Protein AF-A0A818WMP1-F1 (afdb_monomer)

Radius of gyration: 19.35 Å; Cα contacts (8 Å, |Δi|>4): 119; chains: 1; bounding box: 38×30×47 Å

Sequence (101 aa):
MYSPKVAQTEALALASREFVDSILEDRLPLTNGYDGLKIVKILEAAEKSIKERGSSATILCGITIEENAVVGAGSVVTKNVKANSVVAGNPAKEIKKNSSL

Nearest PDB structures (foldseek):
  6mfk-assembly1_A  TM=9.846E-01  e=7.703E-04  Elizabethkingia anophelis
  4egg-assembly1_A  TM=9.159E-01  e=3.487E-04  Staphylococcus aureus subsp. aureus COL
  3srt-assembly2_B  TM=9.394E-01  e=6.750E-04  Clostridioides difficile 630
  4dcl-assembly1_A  TM=9.170E-01  e=8.791E-04  Staphylococcus aureus
  7ojp-assembly7_U  TM=9.785E-01  e=2.728E-02  Pseudomonas paraeruginosa PA7

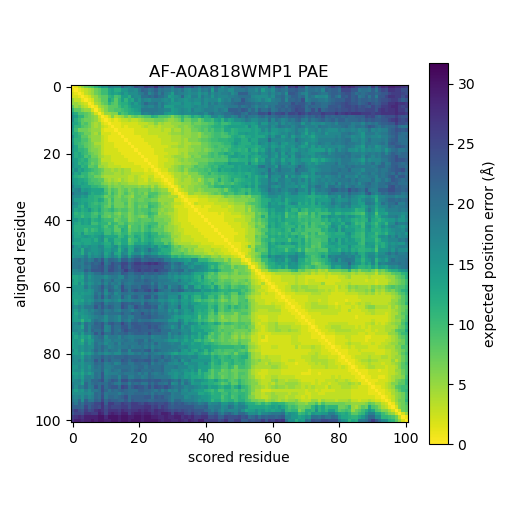Foldseek 3Di:
DDDPPDPVPPPVVVQVVQVVVCVVVVHDRPDDPVVVVVVVVVVVVVVVCVVPPAADEAEDPPEAEDACEAEDHPEDDPHHHDHQFYWYDVPIDTDDRNPDD

Secondary structure (DSSP, 8-state):
----------HHHHHHHHHHHHHHTT---S--HHHHHHHHHHHHHHHHHHHHT----EE-TT--B-TT-EEPTT-EE-S-B-TTEEEETTTTEEEEE----

Structure (mmCIF, N/CA/C/O backbone):
data_AF-A0A818WMP1-F1
#
_entry.id   AF-A0A818WMP1-F1
#
loop_
_atom_site.group_PDB
_atom_site.id
_atom_site.type_symbol
_atom_site.label_atom_id
_atom_site.label_alt_id
_atom_site.label_comp_id
_atom_site.label_asym_id
_atom_site.label_entity_id
_atom_site.label_seq_id
_atom_site.pdbx_PDB_ins_code
_atom_site.Cartn_x
_atom_site.Cartn_y
_atom_site.Cartn_z
_atom_site.occupancy
_atom_site.B_iso_or_equiv
_atom_site.auth_seq_id
_atom_site.auth_comp_id
_atom_site.auth_asym_id
_atom_site.auth_atom_id
_atom_site.pdbx_PDB_model_num
ATOM 1 N N . MET A 1 1 ? -8.984 18.297 -7.999 1.00 41.88 1 MET A N 1
ATOM 2 C CA . MET A 1 1 ? -8.467 17.714 -6.744 1.00 41.88 1 MET A CA 1
ATOM 3 C C . MET A 1 1 ? -9.673 17.345 -5.895 1.00 41.88 1 MET A C 1
ATOM 5 O O . MET A 1 1 ? -10.425 18.237 -5.526 1.00 41.88 1 MET A O 1
ATOM 9 N N . TYR A 1 2 ? -9.948 16.052 -5.713 1.00 55.16 2 TYR A N 1
ATOM 10 C CA . TYR A 1 2 ? -11.044 15.608 -4.850 1.00 55.16 2 TYR A CA 1
ATOM 11 C C . TYR A 1 2 ? -10.607 15.810 -3.399 1.00 55.16 2 TYR A C 1
ATOM 13 O O . TYR A 1 2 ? -9.619 15.221 -2.973 1.00 55.16 2 TYR A O 1
ATOM 21 N N . SER A 1 3 ? -11.301 16.687 -2.679 1.00 42.53 3 SER A N 1
ATOM 22 C CA . SER A 1 3 ? -11.111 16.865 -1.243 1.00 42.53 3 SER A CA 1
ATOM 23 C C . SER A 1 3 ? -12.266 16.150 -0.547 1.00 42.53 3 SER A C 1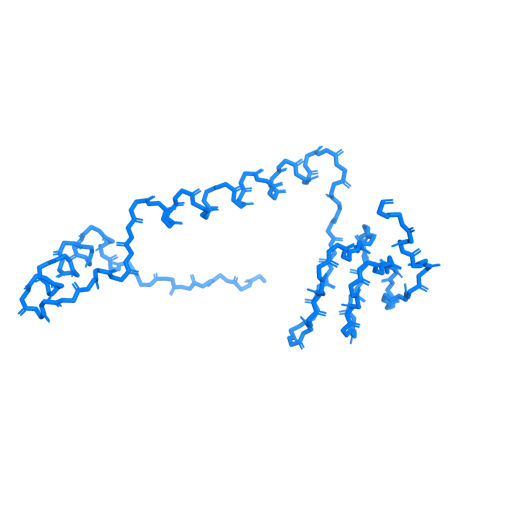
ATOM 25 O O . SER A 1 3 ? -13.404 16.622 -0.659 1.00 42.53 3 SER A O 1
ATOM 27 N N . PRO A 1 4 ? -12.033 14.984 0.083 1.00 55.22 4 PRO A N 1
ATOM 28 C CA . PRO A 1 4 ? -13.085 14.293 0.805 1.00 55.22 4 PRO A CA 1
ATOM 29 C C . PRO A 1 4 ? -13.585 15.210 1.921 1.00 55.22 4 PRO A C 1
ATOM 31 O O . PRO A 1 4 ? -12.832 15.610 2.809 1.00 55.22 4 PRO A O 1
ATOM 34 N N . LYS A 1 5 ? -14.868 15.569 1.860 1.00 66.12 5 LYS A N 1
ATOM 35 C CA . LYS A 1 5 ? -15.529 16.309 2.933 1.00 66.12 5 LYS A CA 1
ATOM 36 C C . LYS A 1 5 ? -15.760 15.341 4.086 1.00 66.12 5 LYS A C 1
ATOM 38 O O . LYS A 1 5 ? -16.761 14.633 4.114 1.00 66.12 5 LYS A O 1
ATOM 43 N N . VAL A 1 6 ? -14.795 15.272 4.995 1.00 66.31 6 VAL A N 1
ATOM 44 C CA . VAL A 1 6 ? -14.939 14.509 6.234 1.00 66.31 6 VAL A CA 1
ATOM 45 C C . VAL A 1 6 ? -15.929 15.265 7.111 1.00 66.31 6 VAL A C 1
ATOM 47 O O . VAL A 1 6 ? -15.760 16.463 7.345 1.00 66.31 6 VAL A O 1
ATOM 50 N N . ALA A 1 7 ? -16.989 14.594 7.560 1.00 62.09 7 ALA A N 1
ATOM 51 C CA . ALA A 1 7 ? -17.852 15.158 8.585 1.00 62.09 7 ALA A CA 1
ATOM 52 C C . ALA A 1 7 ? -16.974 15.488 9.802 1.00 62.09 7 ALA A C 1
ATOM 54 O O . ALA A 1 7 ? -16.233 14.625 10.269 1.00 62.09 7 ALA A O 1
ATOM 55 N N . GLN A 1 8 ? -17.032 16.721 10.313 1.00 60.41 8 GLN A N 1
ATOM 56 C CA . GLN A 1 8 ? -16.426 17.091 11.598 1.00 60.41 8 GLN A CA 1
ATOM 57 C C . GLN A 1 8 ? -17.207 16.440 12.754 1.00 60.41 8 GLN A C 1
ATOM 59 O O . GLN A 1 8 ? -17.705 17.100 13.656 1.00 60.41 8 GLN A O 1
ATOM 64 N N . THR A 1 9 ? -17.378 15.124 12.721 1.00 63.75 9 THR A N 1
ATOM 65 C CA . THR A 1 9 ? -17.680 14.366 13.928 1.00 63.75 9 THR A CA 1
ATOM 66 C C . THR A 1 9 ? -16.431 14.403 14.793 1.00 63.75 9 THR A C 1
ATOM 68 O O . THR A 1 9 ? -15.341 14.093 14.310 1.00 63.75 9 THR A O 1
ATOM 71 N N . GLU A 1 10 ? -16.572 14.817 16.050 1.00 79.50 10 GLU A N 1
ATOM 72 C CA . GLU A 1 10 ? -15.466 14.865 17.002 1.00 79.50 10 GLU A CA 1
ATOM 73 C C . GLU A 1 10 ? -14.806 13.484 17.095 1.00 79.50 10 GLU A C 1
ATOM 75 O O . GLU A 1 10 ? -15.379 12.539 17.639 1.00 79.50 10 GLU A O 1
ATOM 80 N N . ALA A 1 11 ? -13.596 13.356 16.542 1.00 75.62 11 ALA A N 1
ATOM 81 C CA . ALA A 1 11 ? -12.873 12.086 16.485 1.00 75.62 11 ALA A CA 1
ATOM 82 C C . ALA A 1 11 ? -12.691 11.468 17.880 1.00 75.62 11 ALA A C 1
ATOM 84 O O . ALA A 1 11 ? -12.750 10.250 18.035 1.00 75.62 11 ALA A O 1
ATOM 85 N N . LEU A 1 12 ? -12.536 12.319 18.900 1.00 80.00 12 LEU A N 1
ATOM 86 C CA . LEU A 1 12 ? -12.446 11.894 20.290 1.00 80.00 12 LEU A CA 1
ATOM 87 C C . LEU A 1 12 ? -13.761 11.279 20.785 1.00 80.00 12 LEU A C 1
ATOM 89 O O . LEU A 1 12 ? -13.735 10.199 21.361 1.00 80.00 12 LEU A O 1
ATOM 93 N N . ALA A 1 13 ? -14.905 11.912 20.511 1.00 83.06 13 ALA A N 1
ATOM 94 C CA . ALA A 1 13 ? -16.209 11.396 20.920 1.00 83.06 13 ALA A CA 1
ATOM 95 C C . ALA A 1 13 ? -16.539 10.059 20.236 1.00 83.06 13 ALA A C 1
ATOM 97 O O . ALA A 1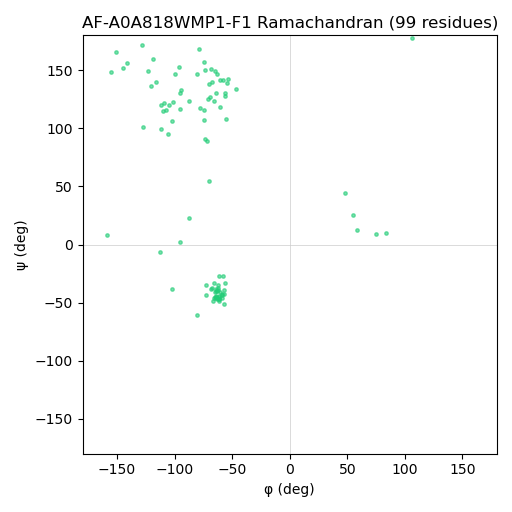 13 ? -17.090 9.161 20.872 1.00 83.06 13 ALA A O 1
ATOM 98 N N . LEU A 1 14 ? -16.169 9.907 18.959 1.00 84.56 14 LEU A N 1
ATOM 99 C CA . LEU A 1 14 ? -16.329 8.651 18.225 1.00 84.56 14 LEU A CA 1
ATOM 100 C C . LEU A 1 14 ? -15.4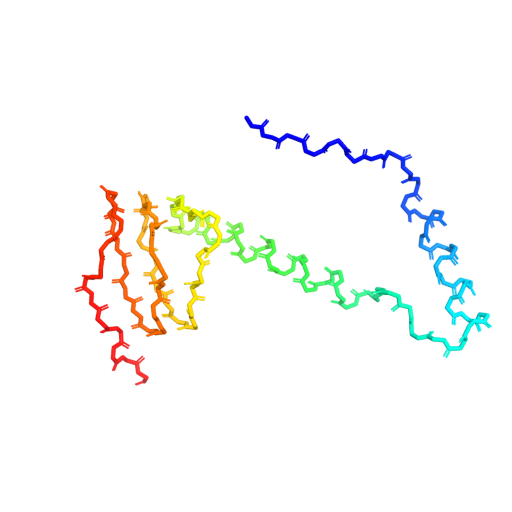65 7.539 18.834 1.00 84.56 14 LEU A C 1
ATOM 102 O O . LEU A 1 14 ? -15.965 6.446 19.075 1.00 84.56 14 LEU A O 1
ATOM 106 N N . ALA A 1 15 ? -14.195 7.831 19.129 1.00 82.62 15 ALA A N 1
ATOM 107 C CA . ALA A 1 15 ? -13.282 6.873 19.745 1.00 82.62 15 ALA A CA 1
ATOM 108 C C . ALA A 1 15 ? -13.726 6.476 21.162 1.00 82.62 15 ALA A C 1
ATOM 110 O O . ALA A 1 15 ? -13.676 5.301 21.515 1.00 82.62 15 ALA A O 1
ATOM 111 N N . SER A 1 16 ? -14.200 7.434 21.966 1.00 85.38 16 SER A N 1
ATOM 112 C CA . SER A 1 16 ? -14.738 7.157 23.302 1.00 85.38 16 SER A CA 1
ATOM 113 C C . SER A 1 16 ? -15.997 6.296 23.248 1.00 85.38 16 SER A C 1
ATOM 115 O O . SER A 1 16 ? -16.148 5.399 24.072 1.00 85.38 16 SER A O 1
ATOM 117 N N . ARG A 1 17 ? -16.886 6.538 22.277 1.00 87.31 17 ARG A N 1
ATOM 118 C CA . ARG A 1 17 ? -18.084 5.715 22.079 1.00 87.31 17 ARG A CA 1
ATOM 119 C C . ARG A 1 17 ? -17.722 4.303 21.628 1.00 87.31 17 ARG A C 1
ATOM 121 O O . ARG A 1 17 ? -18.154 3.351 22.258 1.00 87.31 17 ARG A O 1
ATOM 128 N N . GLU A 1 18 ? -16.858 4.184 20.626 1.00 88.81 18 GLU A N 1
ATOM 129 C CA . GLU A 1 18 ? -16.368 2.899 20.121 1.00 88.81 18 GLU A CA 1
ATOM 130 C C . GLU A 1 18 ? -15.707 2.056 21.220 1.00 88.81 18 GLU A C 1
ATOM 132 O O . GLU A 1 18 ? -15.905 0.846 21.286 1.00 88.81 18 GLU A O 1
ATOM 137 N N . PHE A 1 19 ? -14.957 2.695 22.120 1.00 85.19 19 PHE A N 1
ATOM 138 C CA . PHE A 1 19 ? -14.376 2.019 23.273 1.00 85.19 19 PHE A CA 1
ATOM 139 C C . PHE A 1 19 ? -15.452 1.436 24.199 1.00 85.19 19 PHE A C 1
ATOM 141 O O . PHE A 1 19 ? -15.377 0.261 24.552 1.00 85.19 19 PHE A O 1
ATOM 148 N N . VAL A 1 20 ? -16.467 2.227 24.557 1.00 89.62 20 VAL A N 1
ATOM 149 C CA . VAL A 1 20 ? -17.577 1.769 25.408 1.00 89.62 20 VAL A CA 1
ATOM 150 C C . VAL A 1 20 ? -18.365 0.647 24.732 1.00 89.62 20 VAL A C 1
ATOM 152 O O . VAL A 1 20 ? -18.595 -0.385 25.358 1.00 89.62 20 VAL A O 1
ATOM 155 N N . ASP A 1 21 ? -18.716 0.812 23.458 1.00 92.75 21 ASP A N 1
ATOM 156 C CA . ASP A 1 21 ? -19.475 -0.180 22.693 1.00 92.75 21 ASP A CA 1
ATOM 157 C C . ASP A 1 21 ? -18.704 -1.506 22.600 1.00 92.75 21 ASP A C 1
ATOM 159 O O . ASP A 1 21 ? -19.275 -2.573 22.811 1.00 92.75 21 ASP A O 1
ATOM 163 N N . SER A 1 22 ? -17.381 -1.447 22.391 1.00 90.31 22 SER A N 1
ATOM 164 C CA . SER A 1 22 ? -16.537 -2.647 22.340 1.00 90.31 22 SER A CA 1
ATOM 165 C C . SER A 1 22 ? -16.529 -3.443 23.653 1.00 90.31 22 SER A C 1
ATOM 167 O O . SER A 1 22 ? -16.519 -4.672 23.623 1.00 90.31 22 SER A O 1
ATOM 169 N N . ILE A 1 23 ? -16.606 -2.755 24.800 1.00 90.88 23 ILE A N 1
ATOM 170 C CA . ILE A 1 23 ? -16.683 -3.384 26.128 1.00 90.88 23 ILE A CA 1
ATOM 171 C C . ILE A 1 23 ? -18.062 -4.005 26.350 1.00 90.88 23 ILE A C 1
ATOM 173 O O . ILE A 1 23 ? -18.159 -5.112 26.873 1.00 90.88 23 ILE A O 1
ATOM 177 N N . LEU A 1 24 ? -19.128 -3.292 25.975 1.00 94.19 24 LEU A N 1
ATOM 178 C CA . LEU A 1 24 ? -20.502 -3.766 26.149 1.00 94.19 24 LEU A CA 1
ATOM 179 C C . LEU A 1 24 ? -20.809 -4.995 25.286 1.00 94.19 24 LEU A C 1
ATOM 181 O O . LEU A 1 24 ? -21.590 -5.850 25.697 1.00 94.19 24 LEU A O 1
ATOM 185 N N . GLU A 1 25 ? -20.197 -5.080 24.107 1.00 94.69 25 GLU A N 1
ATOM 186 C CA . GLU A 1 25 ? -20.414 -6.154 23.135 1.00 94.69 25 GLU A CA 1
ATOM 187 C C . GLU A 1 25 ? -19.383 -7.293 23.233 1.00 94.69 25 GLU A C 1
ATOM 189 O O . GLU A 1 25 ? -19.444 -8.223 22.432 1.00 94.69 25 GLU A O 1
ATOM 194 N N . ASP A 1 26 ? -18.445 -7.227 24.187 1.00 91.00 26 ASP A N 1
ATOM 195 C CA . ASP A 1 26 ? -17.326 -8.173 24.345 1.00 91.00 26 ASP A CA 1
ATOM 196 C C . ASP A 1 26 ? -16.590 -8.445 23.018 1.00 91.00 26 ASP A C 1
ATOM 198 O O . ASP A 1 26 ? -16.294 -9.579 22.631 1.00 91.00 26 ASP A O 1
ATOM 202 N N . ARG A 1 27 ? -16.324 -7.367 22.270 1.00 90.00 27 ARG A N 1
ATOM 203 C CA . ARG A 1 27 ? -15.625 -7.407 20.983 1.00 90.00 27 ARG A CA 1
ATOM 204 C C . ARG A 1 27 ? -14.332 -6.614 21.038 1.00 90.00 27 ARG A C 1
ATOM 206 O O . ARG A 1 27 ? -14.153 -5.697 21.833 1.00 90.00 27 ARG A O 1
ATOM 213 N N . LEU A 1 28 ? -13.431 -6.921 20.113 1.00 85.06 28 LEU A N 1
ATOM 214 C CA . LEU A 1 28 ? -12.241 -6.102 19.924 1.00 85.06 28 LEU A CA 1
ATOM 215 C C . LEU A 1 28 ? -12.636 -4.717 19.367 1.00 85.06 28 LEU A C 1
ATOM 217 O O . LEU A 1 28 ? -13.513 -4.635 18.496 1.00 85.06 28 LEU A O 1
ATOM 221 N N . PRO A 1 29 ? -12.000 -3.631 19.845 1.00 82.62 29 PR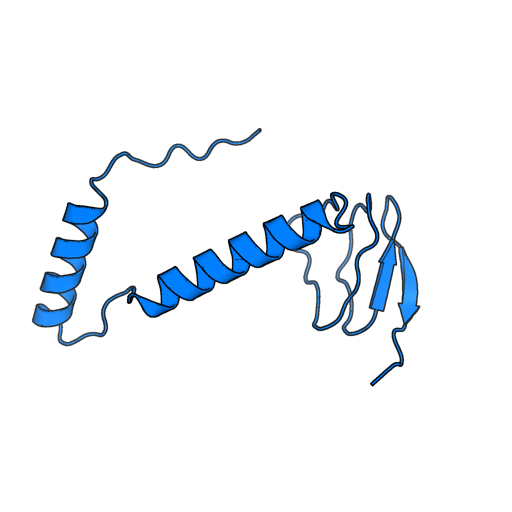O A N 1
ATOM 222 C CA . PRO A 1 29 ? -12.231 -2.296 19.310 1.00 82.62 29 PRO A CA 1
ATOM 223 C C . PRO A 1 29 ? -11.799 -2.231 17.843 1.00 82.62 29 PRO A C 1
ATOM 225 O O . PRO A 1 29 ? -10.820 -2.867 17.445 1.00 82.62 29 PRO A O 1
ATOM 228 N N . LEU A 1 30 ? -12.504 -1.425 17.045 1.00 80.06 30 LEU A N 1
ATOM 229 C CA . LEU A 1 30 ? -12.239 -1.267 15.608 1.00 80.06 30 LEU A CA 1
ATOM 230 C C . LEU A 1 30 ? -10.809 -0.803 15.294 1.00 80.06 30 LEU A C 1
ATOM 232 O O . LEU A 1 30 ? -10.301 -1.065 14.206 1.00 80.06 30 LEU A O 1
ATOM 236 N N . THR A 1 31 ? -10.169 -0.082 16.213 1.00 76.81 31 THR A N 1
ATOM 237 C CA . THR A 1 31 ? -8.809 0.431 16.044 1.00 76.81 31 THR A CA 1
ATOM 238 C C . THR A 1 31 ? -8.058 0.421 17.369 1.00 76.81 31 THR A C 1
ATOM 240 O O . THR A 1 31 ? -8.648 0.554 18.442 1.00 76.81 31 THR A O 1
ATOM 243 N N . ASN A 1 32 ? -6.738 0.286 17.302 1.00 79.94 32 ASN A N 1
ATOM 244 C CA . ASN A 1 32 ? -5.837 0.402 18.443 1.00 79.94 32 ASN A CA 1
ATOM 245 C C . ASN A 1 32 ? -4.702 1.394 18.123 1.00 79.94 32 ASN A C 1
ATOM 247 O O . ASN A 1 32 ? -4.520 1.833 16.985 1.00 79.94 32 ASN A O 1
ATOM 251 N N . GLY A 1 33 ? -3.892 1.737 19.128 1.00 75.19 33 GLY A N 1
ATOM 252 C CA . GLY A 1 33 ? -2.760 2.651 18.936 1.00 75.19 33 GLY A CA 1
ATOM 253 C C . GLY A 1 33 ? -1.702 2.147 17.939 1.00 75.19 33 GLY A C 1
ATOM 254 O O . GLY A 1 33 ? -1.032 2.955 17.293 1.00 75.19 33 GLY A O 1
ATOM 255 N N . TYR A 1 34 ? -1.562 0.828 17.764 1.00 79.69 34 TYR A N 1
ATOM 256 C CA . TYR A 1 34 ? -0.599 0.238 16.829 1.00 79.69 34 TYR A CA 1
ATOM 257 C C . TYR A 1 34 ? -1.016 0.417 15.369 1.00 79.69 34 TYR A C 1
ATOM 259 O O . TYR A 1 34 ? -0.151 0.626 14.518 1.00 79.69 34 TYR A O 1
ATOM 267 N N . ASP A 1 35 ? -2.311 0.370 15.064 1.00 80.88 35 ASP A N 1
ATOM 268 C CA . ASP A 1 35 ? -2.809 0.579 13.704 1.00 80.88 35 ASP A CA 1
ATOM 269 C C . ASP A 1 35 ? -2.610 2.031 13.257 1.00 80.88 35 ASP A C 1
ATOM 271 O O . ASP A 1 35 ? -2.152 2.275 12.138 1.00 80.88 35 ASP A O 1
ATOM 275 N N . GLY A 1 36 ? -2.795 2.992 14.169 1.00 78.69 36 GLY A N 1
ATOM 276 C CA . GLY A 1 36 ? -2.406 4.387 13.941 1.00 78.69 36 GLY A CA 1
ATOM 277 C C . GLY A 1 36 ? -0.909 4.538 13.643 1.00 78.69 36 GLY A C 1
ATOM 278 O O . GLY A 1 36 ? -0.530 5.188 12.669 1.00 78.69 36 GLY A O 1
ATOM 279 N N . LEU A 1 37 ? -0.045 3.874 14.419 1.00 80.06 37 LEU A N 1
ATOM 280 C CA . LEU A 1 37 ? 1.405 3.903 14.199 1.00 80.06 37 LEU A CA 1
ATOM 281 C C . LEU A 1 37 ? 1.810 3.314 12.836 1.00 80.06 37 LEU A C 1
ATOM 283 O O . LEU A 1 37 ? 2.729 3.832 12.203 1.00 80.06 37 LEU A O 1
ATOM 287 N N . LYS A 1 38 ? 1.141 2.252 12.363 1.00 79.06 38 LYS A N 1
ATOM 288 C CA . LYS A 1 38 ? 1.385 1.691 11.020 1.00 79.06 38 LYS A CA 1
ATOM 289 C C . LYS A 1 38 ? 1.081 2.718 9.932 1.00 79.06 38 LYS A C 1
ATOM 291 O O . LYS A 1 38 ? 1.894 2.884 9.028 1.00 79.06 38 LYS A O 1
ATOM 296 N N . ILE A 1 39 ? -0.043 3.427 10.040 1.00 83.50 39 ILE A N 1
ATOM 297 C CA . ILE A 1 39 ? -0.415 4.475 9.080 1.00 83.50 39 ILE A CA 1
ATOM 298 C C . ILE A 1 39 ? 0.629 5.593 9.082 1.00 83.50 39 ILE A C 1
ATOM 300 O O . ILE A 1 39 ? 1.108 5.973 8.018 1.00 83.50 39 ILE A O 1
ATOM 304 N N . VAL A 1 40 ? 1.040 6.073 10.260 1.00 84.31 40 VAL A N 1
ATOM 305 C CA . VAL A 1 40 ? 2.070 7.120 10.371 1.00 84.31 40 VAL A CA 1
ATOM 306 C C . VAL A 1 40 ? 3.386 6.674 9.730 1.00 84.31 40 VAL A C 1
ATOM 308 O O . VAL A 1 40 ? 3.962 7.428 8.954 1.00 84.31 40 VAL A O 1
ATOM 311 N N . LYS A 1 41 ? 3.822 5.430 9.964 1.00 81.88 41 LYS A N 1
ATOM 312 C CA . LYS A 1 41 ? 5.027 4.868 9.329 1.00 81.88 41 LYS A CA 1
ATOM 313 C C . LYS A 1 41 ? 4.916 4.789 7.807 1.00 81.88 41 LYS A C 1
ATOM 315 O O . LYS A 1 41 ? 5.895 5.049 7.115 1.00 81.88 41 LYS A O 1
ATOM 320 N N . ILE A 1 42 ? 3.746 4.430 7.277 1.00 85.56 42 ILE A N 1
ATOM 321 C CA . ILE A 1 42 ? 3.499 4.408 5.827 1.00 85.56 42 ILE A CA 1
ATOM 322 C C . ILE A 1 42 ? 3.595 5.825 5.254 1.00 85.56 42 ILE A C 1
ATOM 324 O O . ILE A 1 42 ? 4.229 6.020 4.219 1.00 85.56 42 ILE A O 1
ATOM 328 N N . LEU A 1 43 ? 3.002 6.813 5.928 1.00 84.38 43 LEU A N 1
ATOM 329 C CA . LEU A 1 43 ? 3.059 8.215 5.510 1.00 84.38 43 LEU A CA 1
ATOM 330 C C . LEU A 1 43 ? 4.493 8.761 5.553 1.00 84.38 43 LEU A C 1
ATOM 332 O O . LEU A 1 43 ? 4.935 9.369 4.583 1.00 84.38 43 LEU A O 1
ATOM 336 N N . GLU A 1 44 ? 5.238 8.481 6.623 1.00 83.38 44 GLU A N 1
ATOM 337 C CA . GLU A 1 44 ? 6.650 8.856 6.760 1.00 83.38 44 GLU A CA 1
ATOM 338 C C . GLU A 1 44 ? 7.513 8.203 5.670 1.00 83.38 44 GLU A C 1
ATOM 340 O O . GLU A 1 44 ? 8.339 8.863 5.038 1.00 83.38 44 GLU A O 1
ATOM 345 N N . ALA A 1 45 ? 7.297 6.913 5.390 1.00 79.69 45 ALA A N 1
ATOM 346 C CA . ALA A 1 45 ? 7.993 6.208 4.319 1.00 79.69 45 ALA A CA 1
ATOM 347 C C . ALA A 1 45 ? 7.667 6.794 2.935 1.00 79.69 45 ALA A C 1
ATOM 349 O O . ALA A 1 45 ? 8.564 6.934 2.099 1.00 79.69 45 ALA A O 1
ATOM 350 N N . ALA A 1 46 ? 6.408 7.172 2.694 1.00 78.50 46 ALA A N 1
ATOM 351 C CA . ALA A 1 46 ? 5.988 7.824 1.458 1.00 78.50 46 ALA A CA 1
ATOM 352 C C . ALA A 1 46 ? 6.639 9.208 1.299 1.00 78.50 46 ALA A C 1
ATOM 354 O O . ALA A 1 46 ? 7.178 9.514 0.235 1.00 78.50 46 ALA A O 1
ATOM 355 N N . GLU A 1 47 ? 6.659 10.019 2.358 1.00 77.75 47 GLU A N 1
ATOM 356 C CA . GLU A 1 47 ? 7.320 11.328 2.362 1.00 77.75 47 GLU A CA 1
ATOM 357 C C . GLU A 1 47 ? 8.827 11.195 2.111 1.00 77.75 47 GLU A C 1
ATOM 359 O O . GLU A 1 47 ? 9.388 11.880 1.250 1.00 77.75 47 GLU A O 1
ATOM 364 N N . LYS A 1 48 ? 9.483 10.262 2.808 1.00 77.81 48 LYS A N 1
ATOM 365 C CA . LYS A 1 48 ? 10.904 9.966 2.616 1.00 77.81 48 LYS A CA 1
ATOM 366 C C . LYS A 1 48 ? 11.199 9.530 1.183 1.00 77.81 48 LYS A C 1
ATOM 368 O O . LYS A 1 48 ? 12.172 10.002 0.596 1.00 77.81 48 LYS A O 1
ATOM 373 N N . SER A 1 49 ? 10.341 8.687 0.602 1.00 75.62 49 SER A N 1
ATOM 374 C CA . SER A 1 49 ? 10.456 8.274 -0.797 1.00 75.62 49 SER A CA 1
ATOM 375 C C . SER A 1 49 ? 10.443 9.488 -1.723 1.00 75.62 49 SER A C 1
ATOM 377 O O . SER A 1 49 ? 11.384 9.653 -2.499 1.00 75.62 49 SER A O 1
ATOM 379 N N . ILE A 1 50 ? 9.455 10.381 -1.581 1.00 77.25 50 ILE A N 1
ATOM 380 C CA . ILE A 1 50 ? 9.340 11.617 -2.376 1.00 77.25 50 ILE A CA 1
ATOM 381 C C . ILE A 1 50 ? 10.592 12.493 -2.231 1.00 77.25 50 ILE A C 1
ATOM 383 O O . ILE A 1 50 ? 11.099 13.016 -3.222 1.00 77.25 50 ILE A O 1
ATOM 387 N N . LYS A 1 51 ? 11.116 12.634 -1.007 1.00 71.88 51 LYS A N 1
ATOM 388 C CA . LYS A 1 51 ? 12.285 13.472 -0.711 1.00 71.88 51 LYS A CA 1
ATOM 389 C C . LYS A 1 51 ? 13.583 12.939 -1.317 1.00 71.88 51 LYS A C 1
ATOM 391 O O . LYS A 1 51 ? 14.429 13.731 -1.720 1.00 71.88 51 LYS A O 1
ATOM 396 N N . GLU A 1 52 ? 13.767 11.621 -1.346 1.00 72.00 52 GLU A N 1
ATOM 397 C CA . GLU A 1 52 ? 15.013 11.018 -1.817 1.00 72.00 52 GLU A CA 1
ATOM 398 C C . GLU A 1 52 ? 15.070 10.953 -3.348 1.00 72.00 52 GLU A C 1
ATOM 400 O O . GLU A 1 52 ? 15.975 11.548 -3.931 1.00 72.00 52 GLU A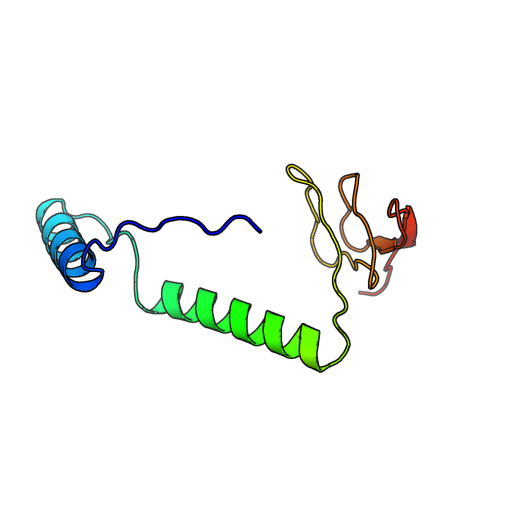 O 1
ATOM 405 N N . ARG A 1 53 ? 14.138 10.240 -4.005 1.00 61.31 53 ARG A N 1
ATOM 406 C CA . ARG A 1 53 ? 14.080 10.062 -5.482 1.00 61.31 53 ARG A CA 1
ATOM 407 C C . ARG A 1 53 ? 12.695 9.656 -6.021 1.00 61.31 53 ARG A C 1
ATOM 409 O O . ARG A 1 53 ? 12.567 9.297 -7.191 1.00 61.31 53 ARG A O 1
ATOM 416 N N . GLY A 1 54 ? 11.665 9.656 -5.184 1.00 60.66 54 GLY A N 1
ATOM 417 C CA . GLY A 1 54 ? 10.308 9.258 -5.535 1.00 60.66 54 GLY A CA 1
ATOM 418 C C . GLY A 1 54 ? 9.648 10.342 -6.375 1.00 60.66 54 GLY A C 1
ATOM 419 O O . GLY A 1 54 ? 9.303 11.406 -5.874 1.00 60.66 54 GLY A O 1
ATOM 420 N N . SER A 1 55 ? 9.475 10.090 -7.668 1.00 67.44 55 SER A N 1
ATOM 421 C CA . SER A 1 55 ? 8.667 10.957 -8.526 1.00 67.44 55 SER A CA 1
ATOM 422 C C . SER A 1 55 ? 7.253 10.401 -8.647 1.00 67.44 55 SER A C 1
ATOM 424 O O . SER A 1 55 ? 7.049 9.191 -8.552 1.00 67.44 55 SER A O 1
ATOM 426 N N . SER A 1 56 ? 6.280 11.280 -8.885 1.00 74.06 56 SER A N 1
ATOM 427 C CA . SER A 1 56 ? 4.868 10.903 -8.990 1.00 74.06 56 SER A CA 1
ATOM 428 C C . SER A 1 56 ? 4.656 9.831 -10.063 1.00 74.06 56 SER A C 1
ATOM 430 O O . SER A 1 56 ? 5.116 9.987 -11.192 1.00 74.06 56 SER A O 1
ATOM 432 N N . ALA A 1 57 ? 3.949 8.757 -9.724 1.00 77.44 57 ALA A N 1
ATOM 433 C CA . ALA A 1 57 ? 3.420 7.787 -10.673 1.00 77.44 57 ALA A CA 1
ATOM 434 C C . ALA A 1 57 ? 1.899 7.745 -10.510 1.00 77.44 57 ALA A C 1
ATOM 436 O O . ALA A 1 57 ? 1.378 7.752 -9.396 1.00 77.44 57 ALA A O 1
ATOM 437 N N . THR A 1 58 ? 1.176 7.729 -11.624 1.00 83.62 58 THR A N 1
ATOM 438 C CA . THR A 1 58 ? -0.286 7.651 -11.630 1.00 83.62 58 THR A CA 1
ATOM 439 C C . THR A 1 58 ? -0.699 6.199 -11.804 1.00 83.62 58 THR A C 1
ATOM 441 O O . THR A 1 58 ? -0.421 5.594 -12.837 1.00 83.62 58 THR A O 1
ATOM 444 N N . ILE A 1 59 ? -1.379 5.639 -10.807 1.00 86.19 59 ILE A N 1
ATOM 445 C CA . ILE A 1 59 ? -1.951 4.292 -10.868 1.00 86.19 59 ILE A CA 1
ATOM 446 C C . ILE A 1 59 ? -3.461 4.444 -11.048 1.00 86.19 59 ILE A C 1
ATOM 448 O O . ILE A 1 59 ? -4.119 5.084 -10.229 1.00 86.19 59 ILE A O 1
ATOM 452 N N . LEU A 1 60 ? -4.010 3.903 -12.138 1.00 86.31 60 LEU A N 1
ATOM 453 C CA . LEU A 1 60 ? -5.457 3.913 -12.368 1.00 86.31 60 LEU A CA 1
ATOM 454 C C . LEU A 1 60 ? -6.188 3.006 -11.364 1.00 86.31 60 LEU A C 1
ATOM 456 O O . LEU A 1 60 ? -5.645 2.012 -10.881 1.00 86.31 60 LEU A O 1
ATOM 460 N N . CYS A 1 61 ? -7.438 3.353 -11.050 1.00 84.75 61 CYS A N 1
ATOM 461 C CA . CYS A 1 61 ? -8.265 2.590 -10.116 1.00 84.75 61 CYS A CA 1
ATOM 462 C C . CYS A 1 61 ? -8.482 1.145 -10.598 1.00 84.75 61 CYS A C 1
ATOM 464 O O . CYS A 1 61 ? -8.700 0.908 -11.784 1.00 84.75 61 CYS A O 1
ATOM 466 N N . GLY A 1 62 ? -8.475 0.192 -9.660 1.00 86.62 62 GLY A N 1
ATOM 467 C CA . GLY A 1 62 ? -8.703 -1.230 -9.948 1.00 86.62 62 GLY A CA 1
ATOM 468 C C . GLY A 1 62 ? -7.465 -1.993 -10.425 1.00 86.62 62 GLY A C 1
ATOM 469 O O . GLY A 1 62 ? -7.592 -3.137 -10.853 1.00 86.62 62 GLY A O 1
ATOM 470 N N . ILE A 1 63 ? -6.282 -1.377 -10.351 1.00 89.56 63 ILE A N 1
ATOM 471 C CA . ILE A 1 63 ? -5.013 -2.013 -10.704 1.00 89.56 63 ILE A CA 1
ATOM 472 C C . ILE A 1 63 ? -4.344 -2.593 -9.462 1.00 89.56 63 ILE A C 1
ATOM 474 O O . ILE A 1 63 ? -4.189 -1.915 -8.448 1.00 89.56 63 ILE A O 1
ATOM 478 N N . T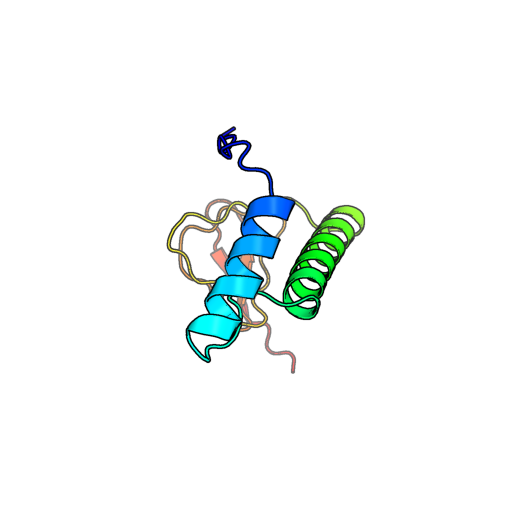HR A 1 64 ? -3.891 -3.837 -9.577 1.00 89.38 64 THR A N 1
ATOM 479 C CA . THR A 1 64 ? -3.080 -4.509 -8.560 1.00 89.38 64 THR A CA 1
ATOM 480 C C . THR A 1 64 ? -1.597 -4.368 -8.893 1.00 89.38 64 THR A C 1
ATOM 482 O O . THR A 1 64 ? -1.178 -4.642 -10.022 1.00 89.38 64 THR A O 1
ATOM 485 N N . ILE A 1 65 ? -0.809 -3.951 -7.901 1.00 88.31 65 ILE A N 1
ATOM 486 C CA . ILE A 1 65 ? 0.654 -3.989 -7.928 1.00 88.31 65 ILE A CA 1
ATOM 487 C C . ILE A 1 65 ? 1.082 -5.061 -6.935 1.00 88.31 65 ILE A C 1
ATOM 489 O O . ILE A 1 65 ? 0.810 -4.947 -5.742 1.00 88.31 65 ILE A O 1
ATOM 493 N N . GLU A 1 66 ? 1.690 -6.124 -7.445 1.00 88.69 66 GLU A N 1
ATOM 494 C CA . GLU A 1 66 ? 2.181 -7.230 -6.627 1.00 88.69 66 GLU A CA 1
ATOM 495 C C . GLU A 1 66 ? 3.529 -6.895 -5.953 1.00 88.69 66 GLU A C 1
ATOM 497 O O . GLU A 1 66 ? 4.189 -5.904 -6.273 1.00 88.69 66 GLU A O 1
ATOM 502 N N . GLU A 1 67 ? 3.940 -7.736 -5.001 1.00 87.25 67 GLU A N 1
ATOM 503 C CA . GLU A 1 67 ? 5.126 -7.536 -4.157 1.00 87.25 67 GLU A CA 1
ATOM 504 C C . GLU A 1 67 ? 6.411 -7.284 -4.973 1.00 87.25 67 GLU A C 1
ATOM 506 O O . GLU A 1 67 ? 6.644 -7.898 -6.020 1.00 87.25 67 GLU A O 1
ATOM 511 N N . ASN A 1 68 ? 7.276 -6.392 -4.477 1.00 83.94 68 ASN A N 1
ATOM 512 C CA . ASN A 1 68 ? 8.571 -6.032 -5.078 1.00 83.94 68 ASN A CA 1
ATOM 513 C C . ASN A 1 68 ? 8.508 -5.478 -6.515 1.00 83.94 68 ASN A C 1
ATOM 515 O O . ASN A 1 68 ? 9.539 -5.384 -7.189 1.00 83.94 68 ASN A O 1
ATOM 519 N N . ALA A 1 69 ? 7.325 -5.123 -7.017 1.00 85.19 69 ALA A N 1
ATOM 520 C CA . ALA A 1 69 ? 7.208 -4.426 -8.286 1.00 85.19 69 ALA A CA 1
ATOM 521 C C . ALA A 1 69 ? 7.734 -2.986 -8.170 1.00 85.19 69 ALA A C 1
ATOM 523 O O . ALA A 1 69 ? 7.460 -2.274 -7.204 1.00 85.19 69 ALA A O 1
ATOM 524 N N . VAL A 1 70 ? 8.471 -2.540 -9.186 1.00 85.69 70 VAL A N 1
ATOM 525 C CA . VAL A 1 70 ? 9.045 -1.192 -9.251 1.00 85.69 70 VAL A CA 1
ATOM 526 C C . VAL A 1 70 ? 8.344 -0.405 -10.350 1.00 85.69 70 VAL A C 1
ATOM 528 O O . VAL A 1 70 ? 8.393 -0.776 -11.523 1.00 85.69 70 VAL A O 1
ATOM 531 N N . VAL A 1 71 ? 7.718 0.711 -9.980 1.00 86.44 71 VAL A N 1
ATOM 532 C CA . VAL A 1 71 ? 7.107 1.651 -10.927 1.00 86.44 71 VAL A CA 1
ATOM 533 C C . VAL A 1 71 ? 8.038 2.843 -11.110 1.00 86.44 71 VAL A C 1
ATOM 535 O O . VAL A 1 71 ? 8.397 3.519 -10.149 1.00 86.44 71 VAL A O 1
ATOM 538 N N . GLY A 1 72 ? 8.442 3.104 -12.350 1.00 83.75 72 GLY A N 1
ATOM 539 C CA . GLY A 1 72 ? 9.296 4.237 -12.676 1.00 83.75 72 GLY A CA 1
ATOM 540 C C . GLY A 1 72 ? 8.608 5.579 -12.418 1.00 83.75 72 GLY A C 1
ATOM 541 O O . GLY A 1 72 ? 7.394 5.726 -12.585 1.00 83.75 72 GLY A O 1
ATOM 542 N N . ALA A 1 73 ? 9.412 6.580 -12.077 1.00 84.06 73 ALA A N 1
ATOM 543 C CA . ALA A 1 73 ? 9.018 7.981 -11.987 1.00 84.06 73 ALA A CA 1
ATOM 544 C C . ALA A 1 73 ? 8.199 8.450 -13.211 1.00 84.06 73 ALA A C 1
ATOM 546 O O . ALA A 1 73 ? 8.581 8.180 -14.349 1.00 84.06 73 ALA A O 1
ATOM 547 N N . GLY A 1 74 ? 7.088 9.161 -12.994 1.00 82.06 74 GLY A N 1
ATOM 548 C CA . GLY A 1 74 ? 6.262 9.741 -14.063 1.00 82.06 74 GLY A CA 1
ATOM 549 C C . GLY A 1 74 ? 5.390 8.744 -14.834 1.00 82.06 74 GLY A C 1
ATOM 550 O O . GLY A 1 74 ? 4.818 9.100 -15.864 1.00 82.06 74 GLY A O 1
ATOM 551 N N . SER A 1 75 ? 5.297 7.491 -14.383 1.00 87.56 75 SER A N 1
ATOM 552 C CA . SER A 1 75 ? 4.589 6.445 -15.128 1.00 87.56 75 SER A CA 1
ATOM 553 C C . SER A 1 75 ? 3.078 6.503 -14.933 1.00 87.56 75 SER A C 1
ATOM 555 O O . SER A 1 75 ? 2.601 6.822 -13.846 1.00 87.56 75 SER A O 1
ATOM 557 N N . VAL A 1 76 ? 2.322 6.132 -15.969 1.00 89.50 76 VAL A N 1
ATOM 558 C CA . VAL A 1 76 ? 0.861 5.971 -15.908 1.00 89.50 76 VAL A CA 1
ATOM 559 C C . VAL A 1 76 ? 0.526 4.493 -16.049 1.00 89.50 76 VAL A C 1
ATOM 561 O O . VAL A 1 76 ? 0.536 3.931 -17.148 1.00 89.50 76 VAL A O 1
ATOM 564 N N . VAL A 1 77 ? 0.265 3.842 -14.920 1.00 89.75 77 VAL A N 1
ATOM 565 C CA . VAL A 1 77 ? -0.029 2.412 -14.855 1.00 89.75 77 VAL A CA 1
ATOM 566 C C . VAL A 1 77 ? -1.474 2.187 -15.285 1.00 89.75 77 VAL A C 1
ATOM 568 O O . VAL A 1 77 ? -2.402 2.681 -14.652 1.00 89.75 77 VAL A O 1
ATOM 571 N N . THR A 1 78 ? -1.644 1.450 -16.386 1.00 90.75 78 THR A N 1
ATOM 572 C CA . THR A 1 78 ? -2.945 1.130 -17.010 1.00 90.75 78 THR A CA 1
ATOM 573 C C . THR A 1 78 ? -3.313 -0.353 -16.920 1.00 90.75 78 THR A C 1
ATOM 575 O O . THR A 1 78 ? -4.417 -0.729 -17.305 1.00 90.75 78 THR A O 1
ATOM 578 N N . LYS A 1 79 ? -2.405 -1.210 -16.434 1.00 88.94 79 LYS A N 1
ATOM 579 C CA . LYS A 1 79 ? -2.582 -2.665 -16.314 1.00 88.94 79 LYS A CA 1
ATOM 580 C C . LYS A 1 79 ? -1.954 -3.176 -15.017 1.00 88.94 79 LYS A C 1
ATOM 582 O O . LYS A 1 79 ? -1.030 -2.547 -14.510 1.00 88.94 79 LYS A O 1
ATOM 587 N N . ASN A 1 80 ? -2.428 -4.326 -14.534 1.00 91.25 80 ASN A N 1
ATOM 588 C CA . ASN A 1 80 ? -1.863 -5.014 -13.366 1.00 91.25 80 ASN A CA 1
ATOM 589 C C . ASN A 1 80 ? -0.363 -5.277 -13.537 1.00 91.25 80 ASN A C 1
ATOM 591 O O . ASN A 1 80 ? 0.089 -5.661 -14.620 1.00 91.25 80 ASN A O 1
ATOM 595 N N . VAL A 1 81 ? 0.386 -5.074 -12.454 1.00 88.38 81 VAL A N 1
ATOM 596 C CA . VAL A 1 81 ? 1.845 -5.180 -12.411 1.00 88.38 81 VAL A CA 1
ATOM 597 C C . VAL A 1 81 ? 2.218 -6.419 -11.605 1.00 88.38 81 VAL A C 1
ATOM 599 O O . VAL A 1 81 ? 1.836 -6.543 -10.443 1.00 88.38 81 VAL A O 1
ATOM 602 N N . LYS A 1 82 ? 2.952 -7.338 -12.239 1.00 89.44 82 LYS A N 1
ATOM 603 C CA . LYS A 1 82 ? 3.358 -8.615 -11.638 1.00 89.44 82 LYS A CA 1
ATOM 604 C C . LYS A 1 82 ? 4.470 -8.435 -10.608 1.00 89.44 82 LYS A C 1
ATOM 606 O O . LYS A 1 82 ? 5.252 -7.484 -10.701 1.00 89.44 82 LYS A O 1
ATOM 611 N N . ALA A 1 83 ? 4.585 -9.390 -9.692 1.00 90.00 83 ALA A N 1
ATOM 612 C CA . ALA A 1 83 ? 5.594 -9.386 -8.648 1.00 90.00 83 ALA A CA 1
ATOM 613 C C . ALA A 1 83 ? 6.992 -9.328 -9.264 1.00 90.00 83 ALA A C 1
ATOM 615 O O . ALA A 1 83 ? 7.257 -9.955 -10.297 1.00 90.00 83 ALA A O 1
ATOM 616 N N . ASN A 1 84 ? 7.892 -8.582 -8.628 1.00 89.00 84 ASN A N 1
ATOM 617 C CA . ASN A 1 84 ? 9.266 -8.396 -9.093 1.00 89.00 84 ASN A CA 1
ATOM 618 C C . ASN A 1 84 ? 9.375 -7.867 -10.543 1.00 89.00 84 ASN A C 1
ATOM 620 O O . ASN A 1 84 ? 10.367 -8.129 -11.217 1.00 89.00 84 ASN A O 1
ATOM 624 N N . SER A 1 85 ? 8.376 -7.158 -11.078 1.00 88.88 85 SER A N 1
ATOM 625 C CA . SER A 1 85 ? 8.476 -6.532 -12.405 1.00 88.88 85 SER A CA 1
ATOM 626 C C . SER A 1 85 ? 8.801 -5.043 -12.296 1.00 88.88 85 SER A C 1
ATOM 628 O O . SER A 1 85 ? 8.399 -4.370 -11.350 1.00 88.88 85 SER A O 1
ATOM 630 N N . VAL A 1 86 ? 9.559 -4.523 -13.258 1.00 89.06 86 VAL A N 1
ATOM 631 C CA . VAL A 1 86 ? 9.886 -3.100 -13.374 1.00 89.06 86 VAL A CA 1
ATOM 632 C C . VAL A 1 86 ? 9.094 -2.533 -14.542 1.00 89.06 86 VAL A C 1
ATOM 634 O O . VAL A 1 86 ? 9.317 -2.931 -15.688 1.00 89.06 86 VAL A O 1
ATOM 637 N N . VAL A 1 87 ? 8.182 -1.602 -14.269 1.00 89.50 87 VAL A N 1
ATOM 638 C CA . VAL A 1 87 ? 7.349 -0.940 -15.283 1.00 89.50 87 VAL A CA 1
ATOM 639 C C . VAL A 1 87 ? 7.654 0.552 -15.339 1.00 89.50 87 VAL A C 1
ATOM 641 O O . VAL A 1 87 ? 7.813 1.184 -14.298 1.00 89.50 87 VAL A O 1
ATOM 644 N N . ALA A 1 88 ? 7.706 1.148 -16.533 1.00 89.00 88 ALA A N 1
ATOM 645 C CA . ALA A 1 88 ? 7.704 2.608 -16.644 1.00 89.00 88 ALA A CA 1
ATOM 646 C C . ALA A 1 88 ? 7.080 3.138 -17.942 1.00 89.00 88 ALA A C 1
ATOM 648 O O . ALA A 1 88 ? 6.865 2.392 -18.900 1.00 89.00 88 ALA A O 1
ATOM 649 N N . GLY A 1 89 ? 6.794 4.443 -17.959 1.00 84.12 89 GLY A N 1
ATOM 650 C CA . GLY A 1 89 ? 6.277 5.184 -19.113 1.00 84.12 89 GLY A CA 1
ATOM 651 C C . GLY A 1 89 ? 4.794 5.551 -19.011 1.00 84.12 89 GLY A C 1
ATOM 652 O O . GLY A 1 89 ? 4.104 5.199 -18.055 1.00 84.12 89 GLY A O 1
ATOM 653 N N . ASN A 1 90 ? 4.297 6.267 -20.019 1.00 90.56 90 ASN A N 1
ATOM 654 C CA . ASN A 1 90 ? 2.890 6.635 -20.168 1.00 90.56 90 ASN A CA 1
ATOM 655 C C . ASN A 1 90 ? 2.399 6.223 -21.575 1.00 90.56 90 ASN A C 1
ATOM 657 O O . ASN A 1 90 ? 2.732 6.915 -22.539 1.00 90.56 90 ASN A O 1
ATOM 661 N N . PRO A 1 91 ? 1.666 5.100 -21.729 1.00 87.38 91 PRO A N 1
ATOM 662 C CA . PRO A 1 91 ? 1.269 4.146 -20.688 1.00 87.38 91 PRO A CA 1
ATOM 663 C C . PRO A 1 91 ? 2.444 3.276 -20.212 1.00 87.38 91 PRO A C 1
ATOM 665 O O . PRO A 1 91 ? 3.349 2.975 -20.993 1.00 87.38 91 PRO A O 1
ATOM 668 N N . ALA A 1 92 ? 2.412 2.840 -18.949 1.00 88.94 92 ALA A N 1
ATOM 669 C CA . ALA A 1 92 ? 3.479 2.047 -18.345 1.00 88.94 92 ALA A CA 1
ATOM 670 C C . ALA A 1 92 ? 3.625 0.679 -19.029 1.00 88.94 92 ALA A C 1
ATOM 672 O O . ALA A 1 92 ? 2.645 -0.050 -19.206 1.00 88.94 92 ALA A O 1
ATOM 673 N N . LYS A 1 93 ? 4.860 0.324 -19.395 1.00 87.75 93 LYS A N 1
ATOM 674 C CA . LYS A 1 93 ? 5.229 -0.967 -19.992 1.00 87.75 93 LYS A CA 1
ATOM 675 C C . LYS A 1 93 ? 6.297 -1.645 -19.143 1.00 87.75 93 LYS A C 1
ATOM 677 O O . LYS A 1 93 ? 7.105 -0.965 -18.518 1.00 87.75 93 LYS A O 1
ATOM 682 N N . GLU A 1 94 ? 6.299 -2.975 -19.129 1.00 89.38 94 GLU A N 1
ATOM 683 C CA . GLU A 1 94 ? 7.341 -3.771 -18.472 1.00 89.38 94 GLU A CA 1
ATOM 684 C C . GLU A 1 94 ? 8.678 -3.569 -19.198 1.00 89.38 94 GLU A C 1
ATOM 686 O O . GLU A 1 94 ? 8.772 -3.762 -20.409 1.00 89.38 94 GLU A O 1
ATOM 691 N N . ILE A 1 95 ? 9.694 -3.131 -18.456 1.00 86.56 95 ILE A N 1
ATOM 692 C CA . ILE A 1 95 ? 11.046 -2.846 -18.958 1.00 86.56 95 ILE A CA 1
ATOM 693 C C . ILE A 1 95 ? 11.988 -3.987 -18.590 1.00 86.56 95 ILE A C 1
ATOM 695 O O . ILE A 1 95 ? 12.867 -4.355 -19.367 1.00 86.56 95 ILE A O 1
ATOM 699 N N . LYS A 1 96 ? 11.824 -4.544 -17.388 1.00 83.69 96 LYS A N 1
ATOM 700 C CA . LYS A 1 96 ? 12.699 -5.590 -16.866 1.00 83.69 96 LYS A CA 1
ATOM 701 C C . LYS A 1 96 ? 11.962 -6.431 -15.830 1.00 83.69 96 LYS A C 1
ATOM 703 O O . LYS A 1 96 ? 11.154 -5.906 -15.072 1.00 83.69 96 LYS A O 1
ATOM 708 N N . LYS A 1 97 ? 12.305 -7.714 -15.739 1.00 76.31 97 LYS A N 1
ATOM 709 C CA . LYS A 1 97 ? 12.005 -8.528 -14.556 1.00 76.31 97 LYS A CA 1
ATOM 710 C C . LYS A 1 97 ? 13.142 -8.379 -13.558 1.00 76.31 97 LYS A C 1
ATOM 712 O O . LYS A 1 97 ? 14.303 -8.607 -13.897 1.00 76.31 97 LYS A O 1
ATOM 717 N N . ASN 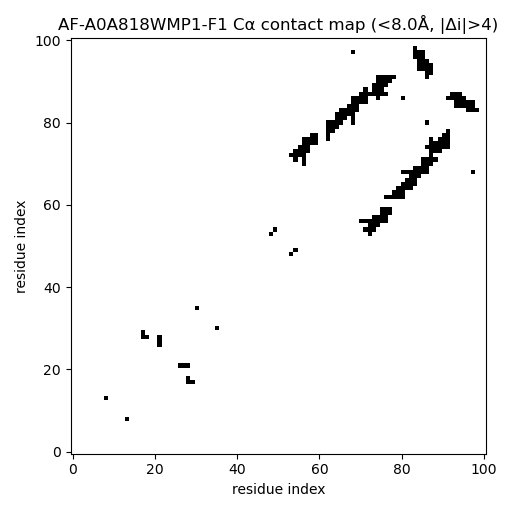A 1 98 ? 12.815 -7.956 -12.349 1.00 64.06 98 ASN A N 1
ATOM 718 C CA . ASN A 1 98 ? 13.739 -7.900 -11.236 1.00 64.06 98 ASN A CA 1
ATOM 719 C C . ASN A 1 98 ? 14.014 -9.339 -10.774 1.00 64.06 98 ASN A C 1
ATOM 721 O O . ASN A 1 98 ? 13.296 -9.906 -9.963 1.00 64.06 98 ASN A O 1
ATOM 725 N N . SER A 1 99 ? 15.020 -9.974 -11.366 1.00 55.94 99 SER A N 1
ATOM 726 C CA . SER A 1 99 ? 15.439 -11.345 -11.054 1.00 55.94 99 SER A CA 1
ATOM 727 C C . SER A 1 99 ? 16.458 -11.414 -9.907 1.00 55.94 99 SER A C 1
ATOM 729 O O . SER A 1 99 ? 17.225 -12.367 -9.834 1.00 55.94 99 SER A O 1
ATOM 731 N N . SER A 1 100 ? 16.504 -10.397 -9.045 1.00 54.84 100 SER A N 1
ATOM 732 C CA . SER A 1 100 ? 17.444 -10.309 -7.927 1.00 54.84 100 SER A CA 1
ATOM 733 C C . SER A 1 100 ? 16.715 -10.580 -6.610 1.00 54.84 100 SER A C 1
ATOM 735 O O . SER A 1 100 ? 16.109 -9.668 -6.051 1.00 54.84 100 SER A O 1
ATOM 737 N N . LEU A 1 101 ? 16.766 -11.840 -6.166 1.00 47.88 101 LEU A N 1
ATOM 738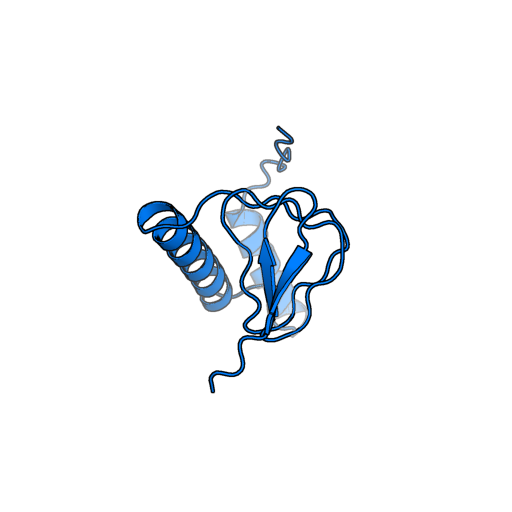 C CA . LEU A 1 101 ? 16.770 -12.216 -4.748 1.00 47.88 101 LEU A CA 1
ATOM 739 C C . LEU A 1 101 ? 18.229 -12.308 -4.290 1.00 47.88 101 LEU A C 1
ATOM 741 O O . LEU A 1 101 ? 19.049 -12.789 -5.107 1.00 47.88 101 LEU A O 1
#

Mean predicted aligned error: 11.97 Å

Solvent-accessible surface area (backbone atoms only — not comparable to full-atom values): 6051 Å² total; per-residue (Å²): 132,92,74,82,82,70,75,90,64,57,66,66,61,53,52,55,48,47,51,52,50,20,63,78,66,77,46,82,56,97,72,54,75,66,61,55,50,51,51,52,52,53,51,51,51,51,51,50,38,48,71,74,78,44,48,68,56,48,70,49,88,93,57,52,74,37,65,77,43,43,76,36,64,65,12,31,38,82,63,68,41,54,60,26,27,29,30,36,39,78,69,40,40,82,77,45,72,59,85,77,130

pLDDT: mean 80.41, std 11.32, range [41.88, 94.69]